Protein AF-A0A3D2WN36-F1 (afdb_monomer_lite)

Structure (mmCIF, N/CA/C/O backbone):
data_AF-A0A3D2WN36-F1
#
_entry.id   AF-A0A3D2WN36-F1
#
loop_
_atom_site.group_PDB
_atom_site.id
_atom_site.type_symbol
_atom_site.label_atom_id
_atom_site.label_alt_id
_atom_site.label_comp_id
_atom_site.label_asym_id
_atom_site.label_entity_id
_atom_site.label_seq_id
_atom_site.pdbx_PDB_ins_code
_atom_site.Cartn_x
_atom_site.Cartn_y
_atom_site.Cartn_z
_atom_site.occupancy
_atom_site.B_iso_or_equiv
_atom_site.auth_seq_id
_atom_site.auth_comp_id
_atom_site.auth_asym_id
_atom_site.auth_atom_id
_atom_site.pdbx_PDB_model_num
ATOM 1 N N . MET A 1 1 ? 11.102 -9.692 -22.242 1.00 65.31 1 MET A N 1
ATOM 2 C CA . MET A 1 1 ? 10.963 -10.005 -20.798 1.00 65.31 1 MET A CA 1
ATOM 3 C C . MET A 1 1 ? 10.903 -8.738 -19.948 1.00 65.31 1 MET A C 1
ATOM 5 O O . MET A 1 1 ? 9.953 -8.589 -19.196 1.00 65.31 1 MET A O 1
ATOM 9 N N . ILE A 1 2 ? 11.835 -7.791 -20.116 1.00 68.81 2 ILE A N 1
ATOM 10 C CA . ILE A 1 2 ? 11.840 -6.504 -19.389 1.00 68.81 2 ILE A CA 1
ATOM 11 C C . ILE A 1 2 ? 10.652 -5.597 -19.775 1.00 68.81 2 ILE A C 1
ATOM 13 O O . ILE A 1 2 ? 10.054 -4.997 -18.891 1.00 68.81 2 ILE A O 1
ATOM 17 N N . ALA A 1 3 ? 10.208 -5.600 -21.041 1.00 71.56 3 ALA A N 1
ATOM 18 C CA . ALA A 1 3 ? 8.970 -4.916 -21.454 1.00 71.56 3 ALA A CA 1
ATOM 19 C C . ALA A 1 3 ? 7.734 -5.319 -20.625 1.00 71.56 3 ALA A C 1
ATOM 21 O O . ALA A 1 3 ? 6.872 -4.495 -20.350 1.00 71.56 3 ALA A O 1
ATOM 22 N N . ASN A 1 4 ? 7.654 -6.578 -20.178 1.00 80.00 4 ASN A N 1
ATOM 23 C CA . ASN A 1 4 ? 6.527 -7.044 -19.370 1.00 80.00 4 ASN A CA 1
ATOM 24 C C . ASN A 1 4 ? 6.596 -6.480 -17.943 1.00 80.00 4 ASN A C 1
ATOM 26 O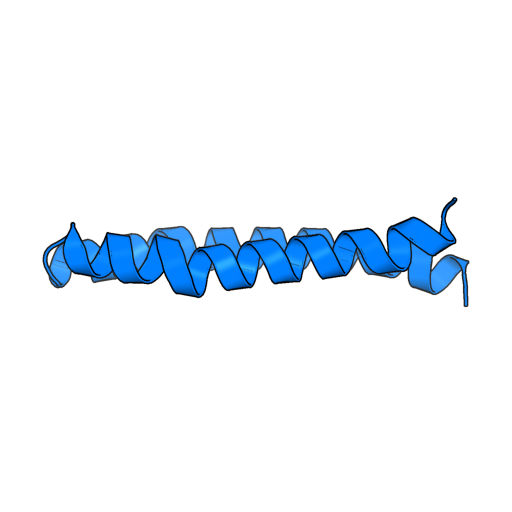 O . ASN A 1 4 ? 5.559 -6.213 -17.345 1.00 80.00 4 ASN A O 1
ATOM 30 N N . LEU A 1 5 ? 7.803 -6.254 -17.404 1.00 78.69 5 LEU A N 1
ATOM 31 C CA . LEU A 1 5 ? 7.995 -5.670 -16.070 1.00 78.69 5 LEU A CA 1
ATOM 32 C C . LEU A 1 5 ? 7.471 -4.232 -15.992 1.00 78.69 5 LEU A C 1
ATOM 34 O O . LEU A 1 5 ? 6.939 -3.846 -14.953 1.00 78.69 5 LEU A O 1
ATOM 38 N N . VAL A 1 6 ? 7.559 -3.484 -17.099 1.00 83.31 6 VAL A N 1
ATOM 39 C CA . VAL A 1 6 ? 7.014 -2.122 -17.219 1.00 83.31 6 VAL A CA 1
ATOM 40 C C . VAL A 1 6 ? 5.507 -2.090 -16.955 1.00 83.31 6 VAL A C 1
ATOM 42 O O . VAL A 1 6 ? 5.020 -1.132 -16.367 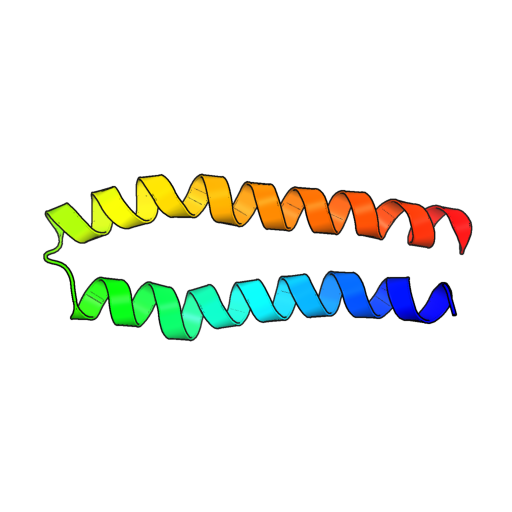1.00 83.31 6 VAL A O 1
ATOM 45 N N . PHE A 1 7 ? 4.773 -3.144 -17.321 1.00 84.69 7 PHE A N 1
ATOM 46 C CA . PHE A 1 7 ? 3.332 -3.238 -17.069 1.00 84.69 7 PHE A CA 1
ATOM 47 C C . PHE A 1 7 ? 3.001 -3.947 -15.751 1.00 84.69 7 PHE A C 1
ATOM 49 O O . PHE A 1 7 ? 2.104 -3.513 -15.034 1.00 84.69 7 PHE A O 1
ATOM 56 N N . ILE A 1 8 ? 3.745 -4.996 -15.386 1.00 90.00 8 ILE A N 1
ATOM 57 C CA . ILE A 1 8 ? 3.473 -5.795 -14.179 1.00 90.00 8 ILE A CA 1
ATOM 58 C C . ILE A 1 8 ? 3.593 -4.951 -12.904 1.00 90.00 8 ILE A C 1
ATOM 60 O O . ILE A 1 8 ? 2.722 -5.030 -12.038 1.00 90.00 8 ILE A O 1
ATOM 64 N N . LEU A 1 9 ? 4.646 -4.136 -12.776 1.00 88.62 9 LEU A N 1
ATOM 65 C CA . LEU A 1 9 ? 4.901 -3.379 -11.545 1.00 88.62 9 LEU A CA 1
ATOM 66 C C . LEU A 1 9 ? 3.810 -2.322 -11.262 1.00 88.62 9 LEU A C 1
ATOM 68 O O . LEU A 1 9 ? 3.281 -2.319 -10.147 1.00 88.62 9 LEU A O 1
ATOM 72 N N . PRO A 1 10 ? 3.373 -1.490 -12.231 1.00 90.25 10 PRO A N 1
ATOM 73 C CA . PRO A 1 10 ? 2.218 -0.611 -12.041 1.00 90.25 10 PRO A CA 1
ATOM 74 C C . PRO A 1 10 ? 0.908 -1.362 -11.777 1.00 90.25 10 PRO A C 1
ATOM 76 O O . PRO A 1 10 ? 0.110 -0.918 -10.952 1.00 90.25 10 PRO A O 1
ATOM 79 N N . THR A 1 11 ? 0.675 -2.510 -12.426 1.00 93.12 11 THR A N 1
ATOM 80 C CA . THR A 1 11 ? -0.525 -3.324 -12.168 1.00 93.12 11 THR A CA 1
ATOM 81 C C . THR A 1 11 ? -0.555 -3.860 -10.735 1.00 93.12 11 THR A C 1
ATOM 83 O O . THR A 1 11 ? -1.619 -3.871 -10.117 1.00 93.12 11 THR A O 1
ATOM 86 N N . ILE A 1 12 ? 0.594 -4.241 -10.167 1.00 92.31 12 ILE A N 1
ATOM 87 C CA . ILE A 1 12 ? 0.696 -4.631 -8.752 1.00 92.31 12 ILE A CA 1
ATOM 88 C C . ILE A 1 12 ? 0.310 -3.459 -7.843 1.00 92.31 12 ILE A C 1
ATOM 90 O O . ILE A 1 12 ? -0.489 -3.642 -6.925 1.00 92.31 12 ILE A O 1
ATOM 94 N N . VAL A 1 13 ? 0.817 -2.253 -8.117 1.00 94.06 13 VAL A N 1
ATOM 95 C CA . VAL A 1 13 ? 0.469 -1.047 -7.344 1.00 94.06 13 VAL A CA 1
ATOM 96 C C . VAL A 1 13 ? -1.030 -0.755 -7.430 1.00 94.06 13 VAL A C 1
ATOM 98 O O . VAL A 1 13 ? -1.659 -0.502 -6.404 1.00 94.06 13 VAL A O 1
ATOM 101 N N . LEU A 1 14 ? -1.633 -0.870 -8.617 1.00 93.62 14 LEU A N 1
ATOM 102 C CA . LEU A 1 14 ? -3.085 -0.757 -8.780 1.00 93.62 14 LEU A CA 1
ATOM 103 C C . LEU A 1 14 ? -3.841 -1.810 -7.960 1.00 93.62 14 LEU A C 1
ATOM 105 O O . LEU A 1 14 ? -4.798 -1.468 -7.269 1.00 93.62 14 LEU A O 1
ATOM 109 N N . GLY A 1 15 ? -3.402 -3.069 -7.978 1.00 94.56 15 GLY A N 1
ATOM 110 C CA . GLY A 1 15 ? -3.997 -4.131 -7.164 1.00 94.56 15 GLY A CA 1
ATOM 111 C C . GLY A 1 15 ? -3.936 -3.827 -5.665 1.00 94.56 15 GLY A C 1
ATOM 112 O O . GLY A 1 15 ? -4.943 -3.959 -4.968 1.00 94.56 15 GLY A O 1
ATOM 113 N N . ILE A 1 16 ? -2.790 -3.342 -5.179 1.00 93.25 16 IL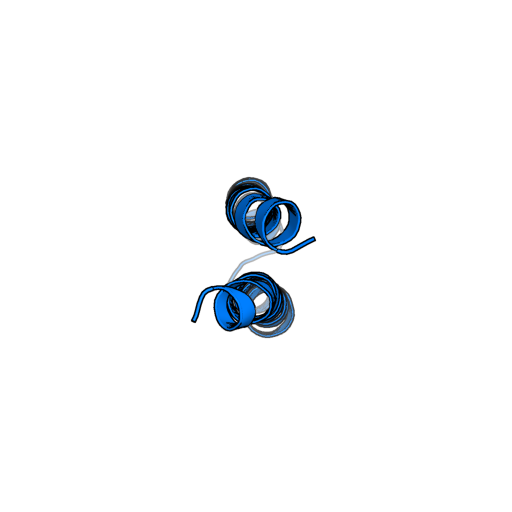E A N 1
ATOM 114 C CA . ILE A 1 16 ? -2.609 -2.902 -3.788 1.00 93.25 16 ILE A CA 1
ATOM 115 C C . ILE A 1 16 ? -3.570 -1.749 -3.454 1.00 93.25 16 ILE A C 1
ATOM 117 O O . ILE A 1 16 ? -4.195 -1.759 -2.390 1.00 93.25 16 ILE A O 1
ATOM 121 N N . ME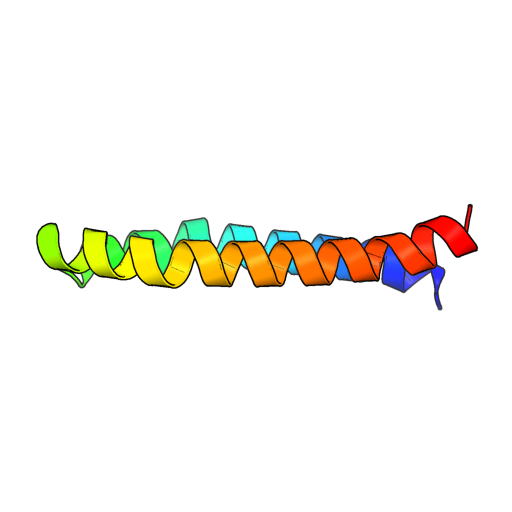T A 1 17 ? -3.745 -0.789 -4.368 1.00 93.94 17 MET A N 1
ATOM 122 C CA . MET A 1 17 ? -4.670 0.331 -4.181 1.00 93.94 17 MET A CA 1
ATOM 123 C C . MET A 1 17 ? -6.132 -0.100 -4.101 1.00 93.94 17 MET A C 1
ATOM 125 O O . MET A 1 17 ? -6.859 0.331 -3.199 1.00 93.94 17 MET A O 1
ATOM 129 N N . LEU A 1 18 ? -6.557 -0.985 -4.999 1.00 95.00 18 LEU A N 1
ATOM 130 C CA . LEU A 1 18 ? -7.918 -1.515 -5.006 1.00 95.00 18 LEU A CA 1
ATOM 131 C C . LEU A 1 18 ? -8.185 -2.378 -3.770 1.00 95.00 18 LEU A C 1
ATOM 133 O O . LEU A 1 18 ? -9.235 -2.241 -3.145 1.00 95.00 18 LEU A O 1
ATOM 137 N N . PHE A 1 19 ? -7.223 -3.208 -3.362 1.00 93.38 19 PHE A N 1
ATOM 138 C CA . PHE A 1 19 ? -7.331 -4.003 -2.140 1.00 93.38 19 PHE A CA 1
ATOM 139 C C . PHE A 1 19 ? -7.475 -3.115 -0.901 1.00 93.38 19 PHE A C 1
ATOM 141 O O . PHE A 1 19 ? -8.330 -3.359 -0.046 1.00 93.38 19 PHE A O 1
ATOM 148 N N . PHE A 1 20 ? -6.691 -2.040 -0.814 1.00 91.31 20 PHE A N 1
ATOM 149 C CA . PHE A 1 20 ? -6.821 -1.092 0.284 1.00 91.31 20 PHE A CA 1
ATOM 150 C C . PHE A 1 20 ? -8.200 -0.413 0.298 1.00 91.31 20 PHE A C 1
ATOM 152 O O . PHE A 1 20 ? -8.835 -0.329 1.351 1.00 91.31 20 PHE A O 1
ATOM 159 N N . SER A 1 21 ? -8.687 0.023 -0.866 1.00 92.25 21 SER A N 1
ATOM 160 C CA . SER A 1 21 ? -9.962 0.734 -0.990 1.00 92.25 21 SER A CA 1
ATOM 161 C C . SER A 1 21 ? -11.181 -0.152 -0.710 1.00 92.25 21 SER A C 1
ATOM 163 O O . SER A 1 21 ? -12.084 0.279 0.005 1.00 92.25 21 SER A O 1
ATOM 165 N N . PHE A 1 22 ? -11.206 -1.386 -1.221 1.00 93.50 22 PHE A N 1
ATOM 166 C CA . PHE A 1 22 ? -12.379 -2.263 -1.123 1.00 93.50 22 PHE A CA 1
ATOM 167 C C . PHE A 1 22 ? -12.351 -3.239 0.049 1.00 93.50 22 PHE A C 1
ATOM 169 O O . PHE A 1 22 ? -13.408 -3.690 0.486 1.00 93.50 22 PHE A O 1
ATOM 176 N N . VAL A 1 23 ? -11.173 -3.579 0.568 1.00 93.44 23 VAL A N 1
ATOM 177 C CA . VAL A 1 23 ? -11.049 -4.566 1.647 1.00 93.44 23 VAL A CA 1
ATOM 178 C C . VAL A 1 23 ? -10.584 -3.893 2.925 1.00 93.44 23 VAL A C 1
ATOM 180 O O . VAL A 1 23 ? -11.305 -3.910 3.918 1.00 93.44 23 VAL A O 1
ATOM 183 N N . VAL A 1 24 ? -9.415 -3.250 2.915 1.00 91.12 24 VAL A N 1
ATOM 184 C CA . VAL A 1 24 ? -8.807 -2.739 4.155 1.00 91.12 24 VAL A CA 1
ATOM 185 C C . VAL A 1 24 ? -9.631 -1.611 4.772 1.00 91.12 24 VAL A C 1
ATOM 187 O O . VAL A 1 24 ? -9.903 -1.656 5.973 1.00 91.12 24 VAL A O 1
ATOM 190 N N . ALA A 1 25 ? -10.056 -0.621 3.982 1.00 89.88 25 ALA A N 1
ATOM 191 C CA . ALA A 1 25 ? -10.850 0.486 4.508 1.00 89.88 25 ALA A CA 1
ATOM 192 C C . ALA A 1 25 ? -12.233 0.017 5.015 1.00 89.88 25 ALA A C 1
ATOM 194 O O . ALA A 1 25 ? -12.535 0.280 6.181 1.00 89.88 25 ALA A O 1
ATOM 195 N N . PRO A 1 26 ? -13.045 -0.745 4.250 1.00 89.56 26 PRO A N 1
ATOM 196 C CA . PRO A 1 26 ? -14.357 -1.196 4.716 1.00 89.56 26 PRO A CA 1
ATOM 197 C C . PRO A 1 26 ? -14.279 -2.155 5.907 1.00 89.56 26 PRO A C 1
ATOM 199 O O . PRO A 1 26 ? -15.068 -2.029 6.844 1.00 89.56 26 PRO A O 1
ATOM 202 N N . VAL A 1 27 ? -13.310 -3.079 5.925 1.00 92.25 27 VAL A N 1
ATOM 203 C CA . VAL A 1 27 ? -13.088 -3.977 7.072 1.00 92.25 27 VAL A CA 1
ATOM 204 C C . VAL A 1 27 ? -12.636 -3.188 8.297 1.00 92.25 27 VAL A C 1
ATOM 206 O O . VAL A 1 27 ? -13.141 -3.432 9.392 1.00 92.25 27 VAL A O 1
ATOM 209 N N . GLY A 1 28 ? -11.746 -2.208 8.128 1.00 89.19 28 GLY A N 1
ATOM 210 C CA . GLY A 1 28 ? -11.313 -1.325 9.207 1.00 89.19 28 GLY A CA 1
ATOM 211 C C . GLY A 1 28 ? -12.478 -0.543 9.813 1.00 89.19 28 GLY A C 1
ATOM 212 O O . GLY A 1 28 ? -12.626 -0.539 11.033 1.00 89.19 28 GLY A O 1
ATOM 213 N N . PHE A 1 29 ? -13.333 0.057 8.981 1.00 87.12 29 PHE A N 1
ATOM 214 C CA . PHE A 1 29 ? -14.532 0.766 9.439 1.00 87.12 29 PHE A CA 1
ATOM 215 C C . PHE A 1 29 ? -15.537 -0.158 10.139 1.00 8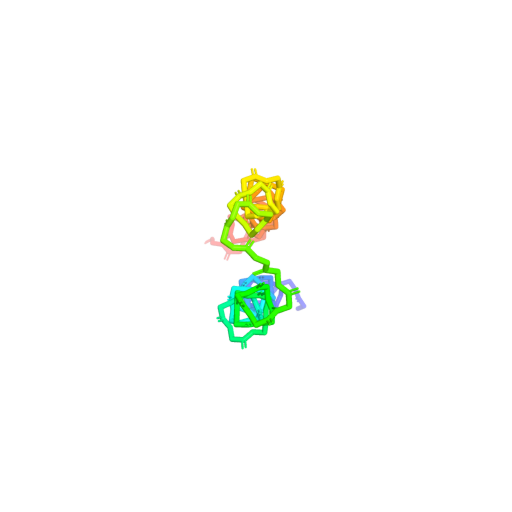7.12 29 PHE A C 1
ATOM 217 O O . PHE A 1 29 ? -16.158 0.250 11.115 1.00 87.12 29 PHE A O 1
ATOM 224 N N . LYS A 1 30 ? -15.703 -1.399 9.660 1.00 88.69 30 LYS A N 1
ATOM 225 C CA . LYS A 1 30 ? -16.646 -2.367 10.244 1.00 88.69 30 LYS A CA 1
ATOM 226 C C . LYS A 1 30 ? -16.135 -2.985 11.549 1.00 88.69 30 LYS A C 1
ATOM 228 O O . LYS A 1 30 ? -16.934 -3.306 12.422 1.00 88.69 30 LYS A O 1
ATOM 233 N N . SER A 1 31 ? -14.825 -3.197 11.669 1.00 87.44 31 SER A N 1
ATOM 234 C CA . SER A 1 31 ? -14.217 -3.930 12.786 1.00 87.44 31 SER A CA 1
ATOM 235 C C . SER A 1 31 ? -13.747 -3.039 13.938 1.00 87.44 31 SER A C 1
ATOM 237 O O . SER A 1 31 ? -13.525 -3.555 15.033 1.00 87.44 31 SER A O 1
ATOM 239 N N . LEU A 1 32 ? -13.522 -1.741 13.710 1.00 88.31 32 LEU A N 1
ATOM 240 C CA . LEU A 1 32 ? -12.928 -0.836 14.695 1.00 88.31 32 LEU A CA 1
ATOM 241 C C . LEU A 1 32 ? -13.871 0.328 15.011 1.00 88.31 32 LEU A C 1
ATOM 243 O O . LEU A 1 32 ? -14.422 0.956 14.114 1.00 88.31 32 LEU A O 1
ATOM 247 N N . ASN A 1 33 ? -13.961 0.692 16.292 1.00 86.94 33 ASN A N 1
ATOM 248 C CA . ASN A 1 33 ? -14.607 1.939 16.708 1.00 86.94 33 ASN A CA 1
ATOM 249 C C . ASN A 1 33 ? -13.865 3.148 16.114 1.00 86.94 33 ASN A C 1
ATOM 251 O O . ASN A 1 33 ? -12.646 3.113 15.944 1.00 86.94 33 ASN A O 1
ATOM 255 N N . GLU A 1 34 ? -14.573 4.252 15.882 1.00 83.62 34 GLU A N 1
ATOM 256 C CA . GLU A 1 34 ? -14.078 5.449 15.181 1.00 83.62 34 GLU A CA 1
ATOM 257 C C . GLU A 1 34 ? -12.702 5.957 15.673 1.00 83.62 34 GLU A C 1
ATOM 259 O O . GLU A 1 34 ? -11.794 6.210 14.874 1.00 83.62 34 GLU A O 1
ATOM 264 N N . LYS A 1 35 ? -12.493 6.029 16.998 1.00 86.81 35 LYS A N 1
ATOM 265 C CA . LYS A 1 35 ? -11.196 6.409 17.598 1.00 86.81 35 LYS A CA 1
ATOM 266 C C . LYS A 1 35 ? -10.069 5.438 17.228 1.00 86.81 35 LYS A C 1
ATOM 268 O O . LYS A 1 35 ? -8.962 5.874 16.906 1.00 86.81 35 LYS A O 1
ATOM 273 N N . SER A 1 36 ? -10.343 4.138 17.271 1.00 86.44 36 SER A N 1
ATOM 274 C CA . SER A 1 36 ? -9.371 3.085 16.964 1.00 86.44 36 SER A CA 1
ATOM 275 C C . SER A 1 36 ? -9.082 3.010 15.466 1.00 86.44 36 SER A C 1
ATOM 277 O O . SER A 1 36 ? -7.919 2.891 15.080 1.00 86.44 36 SER A O 1
ATOM 279 N N . TYR A 1 37 ? -10.104 3.177 14.621 1.00 88.75 37 TYR A N 1
ATOM 280 C CA . TYR A 1 37 ? -9.961 3.240 13.166 1.00 88.75 37 TYR A CA 1
ATOM 281 C C . TYR A 1 37 ? -9.057 4.398 12.731 1.00 88.75 37 TYR A C 1
ATOM 283 O O . TYR A 1 37 ? -8.135 4.216 11.934 1.00 88.75 37 TYR A O 1
ATOM 291 N N . ARG A 1 38 ? -9.248 5.589 13.312 1.00 87.56 38 ARG A N 1
ATOM 292 C CA . ARG A 1 38 ? -8.415 6.759 13.004 1.00 87.56 38 ARG A CA 1
ATOM 293 C C . ARG A 1 38 ? -6.936 6.520 13.324 1.00 87.56 38 ARG A C 1
ATOM 295 O O . ARG A 1 38 ? -6.072 6.910 12.538 1.00 87.56 38 ARG A O 1
ATOM 302 N N . ASN A 1 39 ? -6.637 5.877 14.455 1.00 89.50 39 ASN A N 1
ATOM 303 C CA . ASN A 1 39 ? -5.264 5.507 14.812 1.00 89.50 39 ASN A CA 1
ATOM 304 C C . ASN A 1 39 ? -4.698 4.408 13.902 1.00 89.50 39 ASN A C 1
ATOM 306 O O . ASN A 1 39 ? -3.520 4.463 13.553 1.00 89.50 39 ASN A O 1
ATOM 310 N N . PHE A 1 40 ? -5.524 3.440 13.503 1.00 88.56 40 PHE A N 1
ATOM 311 C CA . PHE A 1 40 ? -5.150 2.375 12.573 1.00 88.56 40 PHE A CA 1
ATOM 312 C C . PHE A 1 40 ? -4.768 2.936 11.199 1.00 88.56 40 PHE A C 1
ATOM 314 O O . PHE A 1 40 ? -3.643 2.723 10.745 1.00 88.56 40 PHE A O 1
ATOM 321 N N . ILE A 1 41 ? -5.647 3.738 10.584 1.00 88.94 41 ILE A N 1
ATOM 322 C CA . ILE A 1 41 ? -5.377 4.368 9.286 1.00 88.94 41 ILE A CA 1
ATOM 323 C C . ILE A 1 41 ? -4.137 5.246 9.365 1.00 88.94 41 ILE A C 1
ATOM 325 O O . ILE A 1 41 ? -3.257 5.111 8.527 1.00 88.94 41 ILE A O 1
ATOM 329 N N . ARG A 1 42 ? -3.984 6.079 10.399 1.00 89.56 42 ARG A N 1
ATOM 330 C CA . ARG A 1 42 ? -2.793 6.934 10.530 1.00 89.56 42 ARG A CA 1
ATOM 331 C C . ARG A 1 42 ? -1.470 6.173 10.591 1.00 89.56 42 ARG A C 1
ATOM 333 O O . ARG A 1 42 ? -0.458 6.734 10.188 1.00 89.56 42 ARG A O 1
ATOM 340 N N . LYS A 1 43 ? -1.461 4.932 11.084 1.00 89.00 43 LYS A N 1
ATOM 341 C CA . LYS A 1 43 ? -0.257 4.090 11.105 1.00 89.00 43 LYS A CA 1
ATOM 342 C C . LYS A 1 43 ? -0.045 3.341 9.791 1.00 89.00 43 LYS A C 1
ATOM 344 O O . LYS A 1 43 ? 1.084 3.259 9.322 1.00 89.00 43 LYS A O 1
ATOM 349 N N . ILE A 1 44 ? -1.111 2.817 9.191 1.00 90.44 44 ILE A N 1
ATOM 350 C CA . ILE A 1 44 ? -1.017 2.001 7.972 1.00 90.44 44 ILE A CA 1
ATOM 351 C C . ILE A 1 44 ? -0.823 2.844 6.723 1.00 90.44 44 ILE A C 1
ATOM 353 O O . ILE A 1 44 ? -0.026 2.478 5.868 1.00 90.44 44 ILE A O 1
ATOM 357 N N . PHE A 1 45 ? -1.515 3.976 6.624 1.00 89.88 45 PHE A N 1
ATOM 358 C CA . PHE A 1 45 ? -1.486 4.847 5.455 1.00 89.88 45 PHE A CA 1
ATOM 359 C C . PHE A 1 45 ? -0.059 5.265 5.053 1.00 89.88 45 PHE A C 1
ATOM 361 O O . PHE A 1 45 ? 0.302 5.016 3.905 1.00 89.88 45 PHE A O 1
ATOM 368 N N . PRO A 1 46 ? 0.803 5.808 5.943 1.00 90.69 46 PRO A N 1
ATOM 369 C CA . PRO A 1 46 ? 2.163 6.181 5.551 1.00 90.69 46 PRO A CA 1
ATOM 370 C C . PRO A 1 46 ? 2.988 4.983 5.071 1.00 90.69 46 PRO A C 1
ATOM 372 O O . PRO A 1 46 ? 3.723 5.105 4.099 1.00 90.69 46 PRO A O 1
ATOM 375 N N . PHE A 1 47 ? 2.843 3.812 5.694 1.00 91.31 47 PHE A N 1
ATOM 376 C CA . PHE A 1 47 ? 3.566 2.611 5.270 1.00 91.31 47 PHE A CA 1
ATOM 377 C C . PHE A 1 47 ? 3.086 2.103 3.904 1.00 91.31 47 PHE A C 1
ATOM 379 O O . PHE A 1 47 ? 3.893 1.809 3.025 1.00 91.31 47 PHE A O 1
ATOM 386 N N . TYR A 1 48 ? 1.770 2.071 3.705 1.00 92.25 48 TYR A N 1
ATOM 387 C CA . TYR A 1 48 ? 1.129 1.683 2.454 1.00 92.25 48 TY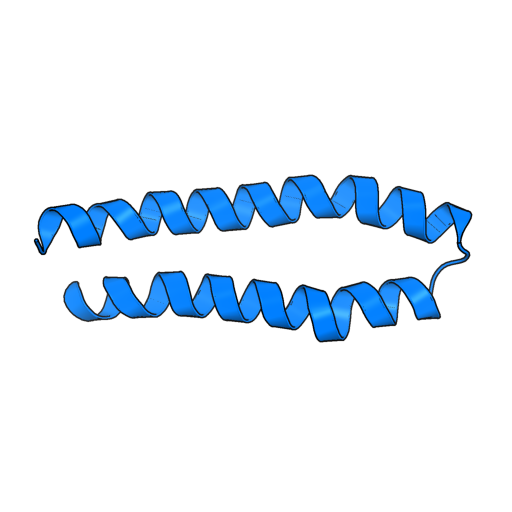R A CA 1
ATOM 388 C C . TYR A 1 48 ? 1.561 2.582 1.281 1.00 92.25 48 TYR A C 1
ATOM 390 O O . TYR A 1 48 ? 1.954 2.071 0.231 1.00 92.25 48 TYR A O 1
ATOM 398 N N . TYR A 1 49 ? 1.569 3.909 1.459 1.00 91.81 49 TYR A N 1
ATOM 399 C CA . TYR A 1 49 ? 2.026 4.823 0.405 1.00 91.81 49 TYR A CA 1
ATOM 400 C C . TYR A 1 49 ? 3.538 4.754 0.186 1.00 91.81 49 TYR A C 1
ATOM 402 O O . TYR A 1 49 ? 3.967 4.820 -0.962 1.00 91.81 49 TYR A O 1
ATOM 410 N N . SER A 1 50 ? 4.339 4.567 1.239 1.00 93.25 50 SER A N 1
ATOM 411 C CA . SER A 1 50 ? 5.791 4.388 1.100 1.00 93.25 50 SER A CA 1
ATOM 412 C C . SER A 1 50 ? 6.147 3.138 0.296 1.00 93.25 50 SER A C 1
ATOM 414 O O . SER A 1 50 ? 7.016 3.206 -0.570 1.00 93.25 50 SER A O 1
ATOM 416 N N . ILE A 1 51 ? 5.456 2.013 0.519 1.00 93.38 51 ILE A N 1
ATOM 417 C CA . ILE A 1 51 ? 5.650 0.797 -0.285 1.00 93.38 51 ILE A CA 1
ATOM 418 C C . ILE A 1 51 ? 5.253 1.043 -1.740 1.00 93.38 51 ILE A C 1
ATOM 420 O O . ILE A 1 51 ? 6.027 0.723 -2.640 1.00 93.38 51 ILE A O 1
ATOM 424 N N . ASN A 1 52 ? 4.082 1.640 -1.984 1.00 93.38 52 ASN A N 1
ATOM 425 C CA . ASN A 1 52 ? 3.636 1.936 -3.348 1.00 93.38 52 ASN A CA 1
ATOM 426 C C . ASN A 1 52 ? 4.620 2.857 -4.079 1.00 93.38 52 ASN A C 1
ATOM 428 O O . ASN A 1 52 ? 4.939 2.614 -5.242 1.00 93.38 52 ASN A O 1
ATOM 432 N N . LEU A 1 53 ? 5.142 3.878 -3.395 1.00 93.19 53 LEU A N 1
ATOM 433 C CA . LEU A 1 53 ? 6.154 4.777 -3.941 1.00 93.19 53 LEU A CA 1
ATOM 434 C C . LEU A 1 53 ? 7.443 4.023 -4.272 1.00 93.19 53 LEU A C 1
ATOM 436 O O . LEU A 1 53 ? 7.973 4.193 -5.365 1.00 93.19 53 LEU A O 1
ATOM 440 N N . LEU A 1 54 ? 7.923 3.159 -3.376 1.00 94.94 54 LEU A N 1
ATOM 441 C CA . LEU A 1 54 ? 9.129 2.367 -3.610 1.00 94.94 54 LEU A CA 1
ATOM 442 C C . LEU A 1 54 ? 8.975 1.443 -4.827 1.00 94.94 54 LEU A C 1
ATOM 444 O O . LEU A 1 54 ? 9.871 1.386 -5.666 1.00 94.94 54 LEU A O 1
ATOM 448 N N . ILE A 1 55 ? 7.824 0.781 -4.975 1.00 91.88 55 ILE A N 1
ATOM 449 C CA . ILE A 1 55 ? 7.537 -0.064 -6.144 1.00 91.88 55 ILE A CA 1
ATOM 450 C C . ILE A 1 55 ? 7.492 0.776 -7.428 1.00 91.88 55 ILE A C 1
ATOM 452 O O . ILE A 1 55 ? 8.047 0.357 -8.442 1.00 91.88 55 ILE A O 1
ATOM 456 N N . LEU A 1 56 ? 6.888 1.969 -7.397 1.00 91.94 56 LEU A N 1
ATOM 457 C CA . LEU A 1 56 ? 6.840 2.869 -8.556 1.00 91.94 56 LEU A CA 1
ATOM 458 C C . LEU A 1 56 ? 8.222 3.411 -8.944 1.00 91.94 56 LEU A C 1
ATOM 460 O O . LEU A 1 56 ? 8.527 3.495 -10.131 1.00 91.94 56 LEU A O 1
ATOM 464 N N . VAL A 1 57 ? 9.077 3.734 -7.971 1.00 93.00 57 VAL A N 1
ATOM 465 C CA . VAL A 1 57 ? 10.470 4.139 -8.228 1.00 93.00 57 VAL A CA 1
ATOM 466 C C . VAL A 1 57 ? 11.262 2.986 -8.843 1.00 93.00 57 VAL A C 1
ATOM 468 O O . VAL A 1 57 ? 12.018 3.191 -9.784 1.00 93.00 57 VAL A O 1
ATOM 471 N N . LEU A 1 58 ? 11.063 1.753 -8.378 1.00 90.06 58 LEU A N 1
ATOM 472 C CA . LEU A 1 58 ? 11.685 0.588 -9.009 1.00 90.06 58 LEU A CA 1
ATOM 473 C C . LEU A 1 58 ? 11.133 0.330 -10.417 1.00 90.06 58 LEU A C 1
ATOM 475 O O . LEU A 1 58 ? 11.878 -0.109 -11.289 1.00 90.06 58 LEU A O 1
ATOM 479 N N . ALA A 1 59 ? 9.855 0.631 -10.655 1.00 88.75 59 ALA A N 1
ATOM 480 C CA . ALA A 1 59 ? 9.225 0.512 -11.966 1.00 88.75 59 ALA A CA 1
ATOM 481 C C . ALA A 1 59 ? 9.716 1.562 -12.974 1.00 88.75 59 ALA A C 1
ATOM 483 O O . ALA A 1 59 ? 9.672 1.302 -14.175 1.00 88.75 59 ALA A O 1
ATOM 484 N N . SER A 1 60 ? 10.219 2.717 -12.525 1.00 87.06 60 SER A N 1
ATOM 485 C CA . SER A 1 60 ? 10.740 3.748 -13.432 1.00 87.06 60 SER A CA 1
ATOM 486 C C . SER A 1 60 ? 12.094 3.381 -14.047 1.00 87.06 60 SER A C 1
ATOM 488 O O . SER A 1 60 ? 12.377 3.787 -15.171 1.00 87.06 60 SER A O 1
ATOM 490 N N . ILE A 1 61 ? 12.896 2.551 -13.372 1.00 87.31 61 ILE A N 1
ATOM 491 C CA . ILE A 1 61 ? 14.195 2.068 -13.869 1.00 87.31 61 ILE A CA 1
ATOM 492 C C . ILE A 1 61 ? 14.055 1.335 -15.217 1.00 87.31 61 ILE A C 1
ATOM 494 O O . ILE A 1 61 ? 14.694 1.751 -16.183 1.00 87.31 61 ILE A O 1
ATOM 498 N N . PRO A 1 62 ? 13.229 0.274 -15.350 1.00 83.06 62 PRO A N 1
ATOM 499 C CA . PRO A 1 62 ? 13.050 -0.395 -16.630 1.00 83.06 62 PRO A CA 1
ATOM 500 C C . PRO A 1 62 ? 12.375 0.503 -17.666 1.00 83.06 62 PRO A C 1
ATOM 502 O O . PRO A 1 62 ? 12.701 0.356 -18.833 1.00 83.06 62 PRO A O 1
ATOM 505 N N . ILE A 1 63 ? 11.499 1.440 -17.273 1.00 81.44 63 ILE A N 1
ATOM 506 C CA . ILE A 1 63 ? 10.906 2.420 -18.203 1.00 81.44 63 ILE A CA 1
ATOM 507 C C . ILE A 1 63 ? 11.999 3.276 -18.844 1.00 81.44 63 ILE A C 1
ATOM 509 O O . ILE A 1 63 ? 12.021 3.408 -20.060 1.00 81.44 63 ILE A O 1
ATOM 513 N N . TYR A 1 64 ? 12.930 3.798 -18.043 1.00 80.06 64 TYR A N 1
ATOM 514 C CA . TYR A 1 64 ? 14.036 4.615 -18.540 1.00 80.06 64 TYR A CA 1
ATOM 515 C C . TYR A 1 64 ? 15.012 3.826 -19.425 1.00 80.06 64 TYR A C 1
ATOM 517 O O . TYR A 1 64 ? 15.591 4.381 -20.346 1.00 80.06 64 TYR A O 1
ATOM 525 N N . ILE A 1 65 ? 15.198 2.529 -19.157 1.00 77.69 65 ILE A N 1
ATOM 526 C CA . ILE A 1 65 ? 16.068 1.651 -19.958 1.00 77.69 65 ILE A CA 1
ATOM 527 C C . ILE A 1 65 ? 15.400 1.227 -21.280 1.00 77.69 65 ILE A C 1
ATOM 529 O O . ILE A 1 65 ? 16.102 0.920 -22.241 1.00 77.69 65 ILE A O 1
ATOM 533 N N . TYR A 1 66 ? 14.065 1.139 -21.319 1.00 68.81 66 TYR A N 1
ATOM 534 C CA . TYR A 1 66 ? 13.305 0.720 -22.506 1.00 68.81 66 TYR A CA 1
ATOM 535 C C . TYR A 1 66 ? 12.884 1.866 -23.429 1.00 68.81 66 TYR A C 1
ATOM 537 O O . TYR A 1 66 ? 12.454 1.586 -24.550 1.00 68.81 66 TYR A O 1
ATOM 545 N N . GLN A 1 67 ? 12.927 3.104 -22.935 1.00 57.50 67 GLN A N 1
ATOM 546 C CA . GLN A 1 67 ? 12.709 4.318 -23.718 1.00 57.50 67 GLN A CA 1
ATOM 547 C C . GLN A 1 67 ? 13.897 4.580 -24.648 1.00 57.50 67 GLN A C 1
ATOM 549 O O . GLN A 1 67 ? 13.630 5.006 -25.794 1.00 57.50 67 GLN A O 1
#

pLDDT: mean 87.72, std 7.34, range [57.5, 95.0]

Sequence (67 aa):
MIANLVFILPTIVLGIMLFFSFVVAPVGFKSLNEKSYRNFIRKIFPFYYSINLLILVLASIPIYIYQ

Radius of gyration: 15.41 Å; chains: 1; bounding box: 33×17×41 Å

Secondary structure (DSSP, 8-state):
-HHHHHHHHHHHHHHHHHHIIIIIHHHHHHHS-HHHHHHHHHHHHHHHHHHHHHHHHHHHHHHHHH-

Foldseek 3Di:
DLVVLLVVLVVVLVVLVVCCVPPVLVCLVVVDDPVVSVVVCVVVVVVSVVVSVVSVVVSVVSVVVVD